Protein AF-A0AB73ADL4-F1 (afdb_monomer)

Organism: NCBI:txid1244154

Mean predicted aligned error: 12.84 Å

Nearest PDB structures (foldseek):
  2o5e-assembly1_A  TM=9.397E-01  e=2.339E-07  Escherichia coli
  2o59-assembly2_B  TM=9.270E-01  e=3.534E-07  Escherichia coli
  1i7d-assembly1_A  TM=9.399E-01  e=4.653E-07  Escherichia coli
  2o19-assembly2_B  TM=9.386E-01  e=9.918E-07  Escherichia coli
  2o59-assembly1_A  TM=9.463E-01  e=2.265E-06  Escherichia coli

Structure (mmCIF, N/CA/C/O backbone):
data_AF-A0AB73ADL4-F1
#
_entry.id   AF-A0AB73ADL4-F1
#
loop_
_atom_site.group_PDB
_atom_site.id
_atom_site.type_symbol
_atom_site.label_atom_id
_atom_site.label_alt_id
_atom_site.label_comp_id
_atom_site.label_asym_id
_atom_site.label_entity_id
_atom_site.label_seq_id
_atom_site.pdbx_PDB_ins_code
_atom_site.Cartn_x
_atom_site.Cartn_y
_atom_site.Cartn_z
_atom_site.occupancy
_atom_site.B_iso_or_equiv
_atom_site.auth_seq_id
_atom_site.auth_comp_id
_atom_site.auth_asym_id
_atom_site.auth_atom_id
_atom_site.pdbx_PDB_model_num
ATOM 1 N N . MET A 1 1 ? -12.206 -0.338 23.243 1.00 83.44 1 MET A N 1
ATOM 2 C CA . MET A 1 1 ? -12.521 0.827 22.390 1.00 83.44 1 MET A CA 1
ATOM 3 C C . MET A 1 1 ? -11.421 0.947 21.352 1.00 83.44 1 MET A C 1
ATOM 5 O O . MET A 1 1 ? -10.270 0.755 21.716 1.00 83.44 1 MET A O 1
ATOM 9 N N . ILE A 1 2 ? -11.767 1.205 20.094 1.00 89.31 2 ILE A N 1
ATOM 10 C CA . ILE A 1 2 ? -10.824 1.501 19.013 1.00 89.31 2 ILE A CA 1
ATOM 11 C C . ILE A 1 2 ? -10.849 3.015 18.785 1.00 89.31 2 ILE A C 1
ATOM 13 O O . ILE A 1 2 ? -11.924 3.586 18.592 1.00 89.31 2 ILE A O 1
ATOM 17 N N . ALA A 1 3 ? -9.676 3.642 18.829 1.00 90.44 3 ALA A N 1
ATOM 18 C CA . ALA A 1 3 ? -9.482 5.084 18.658 1.00 90.44 3 ALA A CA 1
ATOM 19 C C . ALA A 1 3 ? -8.333 5.404 17.683 1.00 90.44 3 ALA A C 1
ATOM 21 O O . ALA A 1 3 ? -7.721 6.459 17.773 1.00 90.44 3 ALA A O 1
ATOM 22 N N . THR A 1 4 ? -8.022 4.469 16.783 1.00 90.50 4 THR A N 1
ATOM 23 C CA . THR A 1 4 ? -7.095 4.680 15.662 1.00 90.50 4 THR A CA 1
ATOM 24 C C . THR A 1 4 ? -7.682 5.655 14.642 1.00 90.50 4 THR A C 1
ATOM 26 O O . THR A 1 4 ? -8.862 6.007 14.730 1.00 90.50 4 THR A O 1
ATOM 29 N N . ASP A 1 5 ? -6.892 6.063 13.653 1.00 89.69 5 ASP A N 1
ATOM 30 C CA . ASP A 1 5 ? -7.345 6.959 12.585 1.00 89.69 5 ASP A CA 1
ATOM 31 C C . ASP A 1 5 ? -8.625 6.459 11.908 1.00 89.69 5 ASP A C 1
ATOM 33 O O . ASP A 1 5 ? -8.888 5.257 11.838 1.00 89.69 5 ASP A O 1
ATOM 37 N N . SER A 1 6 ? -9.473 7.388 11.469 1.00 87.56 6 SER A N 1
ATOM 38 C CA . SER A 1 6 ? -10.802 7.145 10.894 1.00 87.56 6 SER A CA 1
ATOM 39 C C . SER A 1 6 ? -10.742 6.654 9.441 1.00 87.56 6 SER A C 1
ATOM 41 O O . SER A 1 6 ? -11.421 7.165 8.550 1.00 87.56 6 SER A O 1
ATOM 43 N N . ASP A 1 7 ? -9.931 5.634 9.189 1.00 89.56 7 ASP A N 1
ATOM 44 C CA . ASP A 1 7 ? -9.721 5.049 7.874 1.00 89.56 7 ASP A CA 1
ATOM 45 C C . ASP A 1 7 ? -9.747 3.509 7.913 1.00 89.56 7 ASP A C 1
ATOM 47 O O . ASP A 1 7 ? -10.017 2.865 8.936 1.00 89.56 7 ASP A O 1
ATOM 51 N N . ARG A 1 8 ? -9.540 2.893 6.743 1.00 87.62 8 ARG A N 1
ATOM 52 C CA . ARG A 1 8 ? -9.587 1.429 6.604 1.00 87.62 8 ARG A CA 1
ATOM 53 C C . ARG A 1 8 ? -8.383 0.758 7.263 1.00 87.62 8 ARG A C 1
ATOM 55 O O . ARG A 1 8 ? -8.531 -0.344 7.787 1.00 87.62 8 ARG A O 1
ATOM 62 N N . GLU A 1 9 ? -7.214 1.395 7.220 1.00 88.75 9 GLU A N 1
ATOM 63 C CA . GLU A 1 9 ? -5.975 0.847 7.779 1.00 88.75 9 GLU A CA 1
ATOM 64 C C . GLU A 1 9 ? -5.983 0.901 9.307 1.00 88.75 9 GLU A C 1
ATOM 66 O O . GLU A 1 9 ? -5.708 -0.108 9.956 1.00 88.75 9 GLU A O 1
ATOM 71 N N . GLY A 1 10 ? -6.415 2.017 9.891 1.00 90.69 10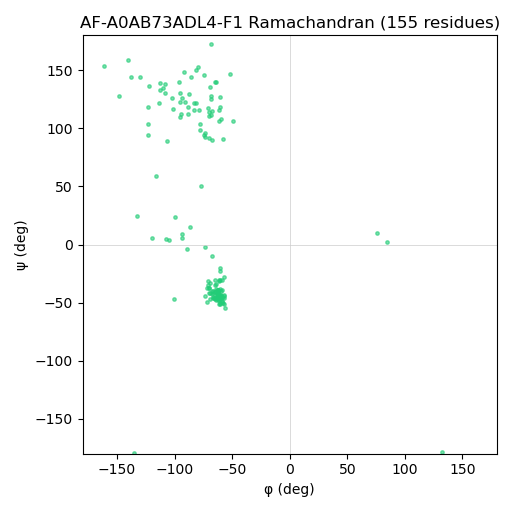 GLY A N 1
ATOM 72 C CA . GLY A 1 10 ? -6.593 2.187 11.327 1.00 90.69 10 GLY A CA 1
ATOM 73 C C . GLY A 1 10 ? -7.578 1.179 11.916 1.00 90.69 10 GLY A C 1
ATOM 74 O O . GLY A 1 10 ? -7.327 0.632 12.996 1.00 90.69 10 GLY A O 1
ATOM 75 N N . G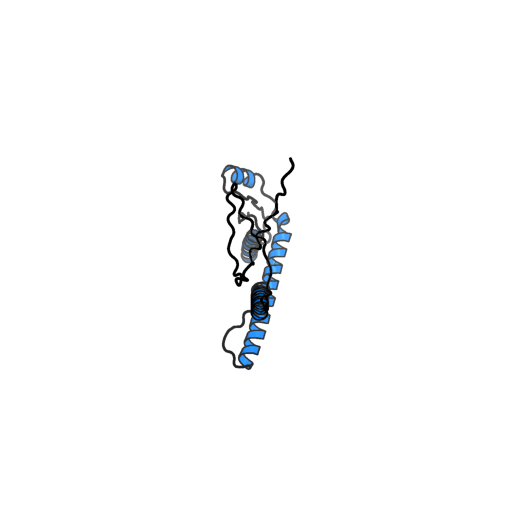LU A 1 11 ? -8.671 0.868 11.210 1.00 90.94 11 GLU A N 1
ATOM 76 C CA . GLU A 1 11 ? -9.594 -0.203 11.611 1.00 90.94 11 GLU A CA 1
ATOM 77 C C . GLU A 1 11 ? -8.944 -1.595 11.510 1.00 90.94 11 GLU A C 1
ATOM 79 O O . GLU A 1 11 ? -9.102 -2.422 12.415 1.00 90.94 11 GLU A O 1
ATOM 84 N N . ALA A 1 12 ? -8.190 -1.851 10.434 1.00 91.25 12 ALA A N 1
ATOM 85 C CA . ALA A 1 12 ? -7.483 -3.110 10.211 1.00 91.25 12 ALA A CA 1
ATOM 86 C C . ALA A 1 12 ? -6.457 -3.407 11.307 1.00 91.25 12 ALA A C 1
ATOM 88 O O . ALA A 1 12 ? -6.491 -4.484 11.904 1.00 91.25 12 ALA A O 1
ATOM 89 N N . ILE A 1 13 ? -5.600 -2.435 11.617 1.00 92.31 13 ILE A N 1
ATOM 90 C CA . ILE A 1 13 ? -4.545 -2.552 12.627 1.00 92.31 13 ILE A CA 1
ATOM 91 C C . ILE A 1 13 ? -5.154 -2.816 14.003 1.00 92.31 13 ILE A C 1
ATOM 93 O O . ILE A 1 13 ? -4.781 -3.777 14.679 1.00 92.31 13 ILE A O 1
ATOM 97 N N . ALA A 1 14 ? -6.126 -1.999 14.415 1.00 92.88 14 ALA A N 1
ATOM 98 C CA . ALA A 1 14 ? -6.721 -2.123 15.739 1.00 92.88 14 ALA A CA 1
ATOM 99 C C . ALA A 1 14 ? -7.392 -3.487 15.947 1.00 92.88 14 ALA A C 1
ATOM 101 O O . ALA A 1 1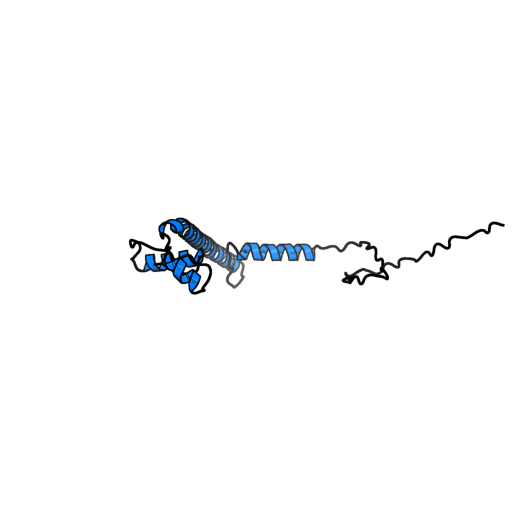4 ? -7.211 -4.125 16.986 1.00 92.88 14 ALA A O 1
ATOM 102 N N . ARG A 1 15 ? -8.143 -3.966 14.950 1.00 91.25 15 ARG A N 1
ATOM 103 C CA . ARG A 1 15 ? -8.786 -5.281 15.022 1.00 91.25 15 ARG A CA 1
ATOM 104 C C . ARG A 1 15 ? -7.800 -6.429 14.954 1.00 91.25 15 ARG A C 1
ATOM 106 O O . ARG A 1 15 ? -7.997 -7.400 15.679 1.00 91.25 15 ARG A O 1
ATOM 113 N N . LEU A 1 16 ? -6.748 -6.323 14.146 1.00 91.06 16 LEU A N 1
ATOM 114 C CA . LEU A 1 16 ? -5.692 -7.327 14.103 1.00 91.06 16 LEU A CA 1
ATOM 115 C C . LEU A 1 16 ? -5.050 -7.489 15.487 1.00 91.06 16 LEU A C 1
ATOM 117 O O . LEU A 1 16 ? -4.949 -8.609 15.977 1.00 91.06 16 LEU A O 1
ATOM 121 N N . ILE A 1 17 ? -4.719 -6.386 16.165 1.00 92.31 17 ILE A N 1
ATOM 122 C CA . ILE A 1 17 ? -4.171 -6.408 17.531 1.00 92.31 17 ILE A CA 1
ATOM 123 C C . ILE A 1 17 ? -5.162 -7.050 18.513 1.00 92.31 17 ILE A C 1
ATOM 125 O O . ILE A 1 17 ? -4.786 -7.925 19.294 1.00 92.31 17 ILE A O 1
ATOM 129 N N . ILE A 1 18 ? -6.442 -6.662 18.467 1.00 91.56 18 ILE A N 1
ATOM 130 C CA . ILE A 1 18 ? -7.479 -7.241 19.337 1.00 91.56 18 ILE A CA 1
ATOM 131 C C . ILE A 1 18 ? -7.608 -8.753 19.104 1.00 91.56 18 ILE A C 1
ATOM 133 O O . ILE A 1 18 ? -7.659 -9.516 20.072 1.00 91.56 18 ILE A O 1
ATOM 137 N N . ASN A 1 19 ? -7.612 -9.188 17.843 1.00 90.12 19 ASN A N 1
ATOM 138 C CA . ASN A 1 19 ? -7.704 -10.596 17.466 1.00 90.12 19 ASN A CA 1
ATOM 139 C C . ASN A 1 19 ? -6.476 -11.387 17.936 1.00 90.12 19 ASN A C 1
ATOM 141 O O . ASN A 1 19 ? -6.639 -12.426 18.574 1.00 90.12 19 ASN A O 1
ATOM 145 N N . LEU A 1 20 ? -5.266 -10.871 17.700 1.00 91.44 20 LEU A N 1
ATOM 146 C CA . LEU A 1 20 ? -4.008 -11.498 18.126 1.00 91.44 20 LEU A CA 1
ATOM 147 C C . LEU A 1 20 ? -3.864 -11.555 19.652 1.00 91.44 20 LEU A C 1
ATOM 149 O O . LEU A 1 20 ? -3.296 -12.503 20.180 1.00 91.44 20 LEU A O 1
ATOM 153 N N . SER A 1 21 ? -4.432 -10.587 20.375 1.00 91.94 21 SER A N 1
ATOM 154 C CA . SER A 1 21 ? -4.458 -10.593 21.844 1.00 91.94 21 SER A CA 1
ATOM 155 C C . SER A 1 21 ? -5.440 -11.609 22.455 1.00 91.94 21 SER A C 1
ATOM 157 O O . SER A 1 21 ? -5.564 -11.676 23.676 1.00 91.94 21 SER A O 1
ATOM 159 N N . GLY A 1 22 ? -6.194 -12.355 21.636 1.00 89.75 22 GLY A N 1
ATOM 160 C CA . GLY A 1 22 ? -7.201 -13.318 22.096 1.00 89.75 22 GLY A CA 1
ATOM 161 C C . GLY A 1 22 ? -8.508 -12.691 22.602 1.00 89.75 22 GLY A C 1
ATOM 162 O O . GLY A 1 22 ? -9.359 -13.387 23.153 1.00 89.75 22 GLY A O 1
ATOM 163 N N . ASN A 1 23 ? -8.709 -11.382 22.410 1.00 87.81 23 ASN A N 1
ATOM 164 C CA . ASN A 1 23 ? -9.856 -10.629 22.937 1.00 87.81 23 ASN A CA 1
ATOM 165 C C . ASN A 1 23 ? -10.969 -10.383 21.899 1.00 87.81 23 ASN A C 1
ATOM 167 O O . ASN A 1 23 ? -11.768 -9.456 22.049 1.00 87.81 23 ASN A O 1
ATOM 171 N N . SER A 1 24 ? -11.057 -11.216 20.862 1.00 79.50 24 SER A N 1
ATOM 172 C CA . SER A 1 24 ? -11.958 -11.040 19.710 1.00 79.50 24 SER A CA 1
ATOM 173 C C . SER A 1 24 ? -13.457 -11.019 20.045 1.00 79.50 24 SER A C 1
ATOM 175 O O . SER A 1 24 ? -14.248 -10.498 19.266 1.00 79.50 24 SER A O 1
ATOM 177 N N . ARG A 1 25 ? -13.862 -11.554 21.206 1.00 78.62 25 ARG A N 1
ATOM 178 C CA . ARG A 1 25 ? -15.269 -11.612 21.650 1.00 78.62 25 ARG A CA 1
ATOM 179 C C . ARG A 1 25 ? -15.740 -10.391 22.446 1.00 78.62 25 ARG A C 1
ATOM 181 O O . ARG A 1 25 ? -16.901 -10.344 22.841 1.00 78.62 25 ARG A O 1
ATOM 188 N N . LYS A 1 26 ? -14.863 -9.429 22.746 1.00 83.69 26 LYS A N 1
ATOM 189 C CA . LYS A 1 26 ? -15.247 -8.248 23.534 1.00 83.69 26 LYS A CA 1
ATOM 190 C C . LYS A 1 26 ? -16.086 -7.287 22.696 1.00 83.69 26 LYS A C 1
ATOM 192 O O . LYS A 1 26 ? -15.826 -7.106 21.512 1.00 83.69 26 LYS A O 1
ATOM 197 N N . THR A 1 27 ? -17.042 -6.611 23.329 1.00 85.88 27 THR A N 1
ATOM 198 C CA . THR A 1 27 ? -17.808 -5.536 22.689 1.00 85.88 27 THR A CA 1
ATOM 199 C C . THR A 1 27 ? -16.867 -4.405 22.279 1.00 85.88 27 THR A C 1
ATOM 201 O O . THR A 1 27 ? -16.235 -3.756 23.117 1.00 85.88 27 THR A O 1
ATOM 204 N N . ILE A 1 28 ? -16.760 -4.169 20.973 1.00 89.25 28 ILE A N 1
ATOM 205 C CA . ILE A 1 28 ? -15.904 -3.129 20.408 1.00 89.25 28 ILE A CA 1
ATOM 206 C C . ILE A 1 28 ? -16.741 -1.867 20.209 1.00 89.25 28 ILE A C 1
ATOM 208 O O . ILE A 1 28 ? -17.764 -1.888 19.538 1.00 89.25 28 ILE A O 1
ATOM 212 N N . LYS A 1 29 ? -16.272 -0.746 20.758 1.00 91.56 29 LYS A N 1
ATOM 213 C CA . LYS A 1 29 ? -16.770 0.601 20.443 1.00 91.56 29 LYS A CA 1
ATOM 214 C C . LYS A 1 29 ? -15.729 1.352 19.630 1.00 91.56 29 LYS A C 1
ATOM 216 O O . LYS A 1 29 ? -14.544 1.251 19.958 1.00 91.56 29 LYS A O 1
ATOM 221 N N . ARG A 1 30 ? -16.165 2.087 18.608 1.00 91.19 30 ARG A N 1
ATOM 222 C CA . ARG A 1 30 ? -15.309 2.819 17.673 1.00 91.19 30 ARG A CA 1
ATOM 223 C C . ARG A 1 30 ? -15.504 4.324 17.827 1.00 91.19 30 ARG A C 1
ATOM 225 O O . ARG A 1 30 ? -16.611 4.829 17.648 1.00 91.19 30 ARG A O 1
ATOM 232 N N . LEU A 1 31 ? -14.415 5.027 18.121 1.00 92.56 31 LEU A N 1
ATOM 233 C CA . LEU A 1 31 ? -14.340 6.480 18.012 1.00 92.56 31 LEU A CA 1
ATOM 234 C C . LEU A 1 31 ? -14.038 6.833 16.552 1.00 92.56 31 LEU A C 1
ATOM 236 O O . LEU A 1 31 ? -13.043 6.354 16.018 1.00 92.56 31 LEU A O 1
ATOM 240 N N . TRP A 1 32 ? -14.896 7.618 15.902 1.00 89.56 32 TRP A N 1
ATOM 241 C CA . TRP A 1 32 ? -14.730 8.020 14.500 1.00 89.56 32 TRP A CA 1
ATOM 242 C C . TRP A 1 32 ? -14.728 9.543 14.402 1.00 89.56 32 TRP A C 1
ATOM 244 O O . TRP A 1 32 ? -15.790 10.161 14.338 1.00 89.56 32 TRP A O 1
ATOM 254 N N . ILE A 1 33 ? -13.537 10.136 14.426 1.00 90.56 33 ILE A N 1
ATOM 255 C CA . ILE A 1 33 ? -13.318 11.584 14.358 1.00 90.56 33 ILE A CA 1
ATOM 256 C C . ILE A 1 33 ? -12.267 11.880 13.289 1.00 90.56 33 ILE A C 1
ATOM 258 O O . ILE A 1 33 ? -11.325 11.114 13.133 1.00 90.56 33 ILE A O 1
ATOM 262 N N . ASN A 1 34 ? -12.432 12.989 12.569 1.00 88.19 34 ASN A N 1
ATOM 263 C CA . ASN A 1 34 ? -11.487 13.441 11.537 1.00 88.19 34 ASN A CA 1
ATOM 264 C C . ASN A 1 34 ? -10.674 14.669 11.993 1.00 88.19 34 ASN A C 1
ATOM 266 O O . ASN A 1 34 ? -9.941 15.249 11.200 1.00 88.19 34 ASN A O 1
ATOM 270 N N . SER A 1 35 ? -10.849 15.099 13.246 1.00 88.25 35 SER A N 1
ATOM 271 C CA . SER A 1 35 ? -10.199 16.269 13.838 1.00 88.25 35 SER A CA 1
ATOM 272 C C . SER A 1 35 ? -9.749 15.955 15.261 1.00 88.25 35 SER A C 1
ATOM 274 O O . SER A 1 35 ? -10.439 15.245 15.993 1.00 88.25 35 SER A O 1
ATOM 276 N N . LEU A 1 36 ? -8.598 16.509 15.643 1.00 88.94 36 LEU A N 1
ATOM 277 C CA . LEU A 1 36 ? -8.023 16.409 16.987 1.00 88.94 36 LEU A CA 1
ATOM 278 C C . LEU A 1 36 ? -8.415 17.594 17.885 1.00 88.94 36 LEU A C 1
ATOM 280 O O . LEU A 1 36 ? -7.882 17.750 18.983 1.00 88.94 36 LEU A O 1
ATOM 284 N N . GLU A 1 37 ? -9.343 18.441 17.439 1.00 91.69 37 GLU A N 1
ATOM 285 C CA . GLU A 1 37 ? -9.882 19.510 18.272 1.00 91.69 37 GLU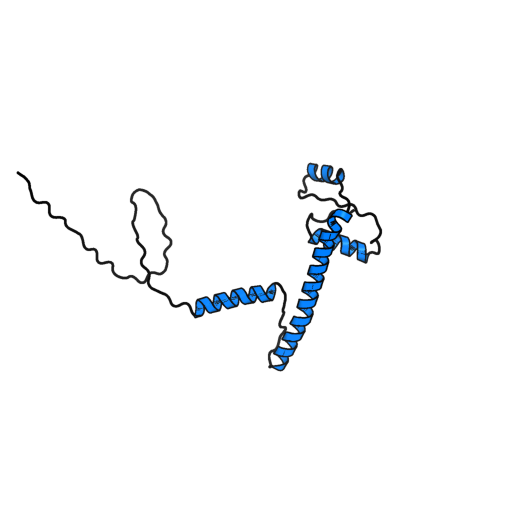 A CA 1
ATOM 286 C C . GLU A 1 37 ? -10.636 18.949 19.485 1.00 91.69 37 GLU A C 1
ATOM 288 O O . GLU A 1 37 ? -11.397 17.982 19.405 1.00 91.69 37 GLU A O 1
ATOM 293 N N . THR A 1 38 ? -10.461 19.592 20.640 1.00 90.62 38 THR A N 1
ATOM 294 C CA . THR A 1 38 ? -11.037 19.142 21.917 1.00 90.62 38 THR A CA 1
ATOM 295 C C . THR A 1 38 ? -12.564 19.096 21.913 1.00 90.62 38 THR A C 1
ATOM 297 O O . THR A 1 38 ? -13.151 18.260 22.603 1.00 90.62 38 THR A O 1
ATOM 300 N N . SER A 1 39 ? -13.221 19.969 21.149 1.00 90.75 39 SER A N 1
ATOM 301 C CA . SER A 1 39 ?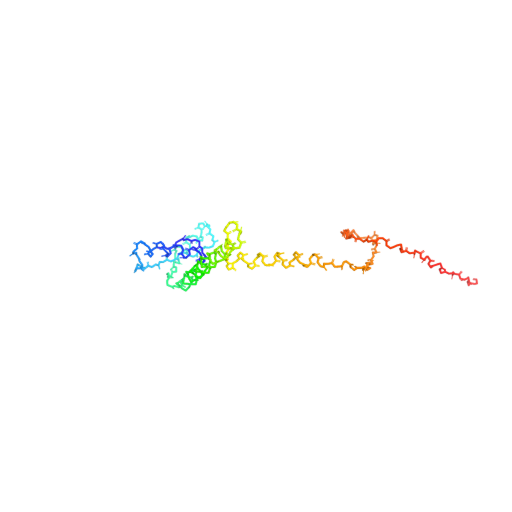 -14.674 19.974 20.945 1.00 90.75 39 SER A CA 1
ATOM 302 C C . SER A 1 39 ? -15.149 18.704 20.227 1.00 90.75 39 SER A C 1
ATOM 304 O O . SER A 1 39 ? -16.076 18.042 20.697 1.00 90.75 39 SER A O 1
ATOM 306 N N . GLU A 1 40 ? -14.485 18.331 19.135 1.00 88.88 40 GLU A N 1
ATOM 307 C CA . GLU A 1 40 ? -14.817 17.167 18.309 1.00 88.88 40 GLU A CA 1
ATOM 308 C C . GLU A 1 40 ? -14.473 15.851 19.005 1.00 88.88 40 GLU A C 1
ATOM 310 O O . GLU A 1 40 ? -15.269 14.914 18.969 1.00 88.88 40 GLU A O 1
ATOM 315 N N . ILE A 1 41 ? -13.359 15.799 19.743 1.00 89.19 41 ILE A N 1
ATOM 316 C CA . ILE A 1 41 ? -13.027 14.653 20.596 1.00 89.19 41 ILE A CA 1
ATOM 317 C C . ILE A 1 41 ? -14.145 14.423 21.622 1.00 89.19 41 ILE A C 1
ATOM 319 O O . ILE A 1 41 ? -14.670 13.314 21.719 1.00 89.19 41 ILE A O 1
ATOM 323 N N . LYS A 1 42 ? -14.570 15.465 22.355 1.00 90.88 42 LYS A N 1
ATOM 324 C CA . LYS A 1 42 ? -15.646 15.346 23.358 1.00 90.88 42 LYS A CA 1
ATOM 325 C C . LYS A 1 42 ? -16.956 14.853 22.741 1.00 90.88 42 LYS A C 1
ATOM 327 O O . LYS A 1 42 ? -17.568 13.938 23.290 1.00 90.88 42 LYS A O 1
ATOM 332 N N . LYS A 1 43 ? -17.360 15.400 21.590 1.00 90.19 43 LYS A N 1
ATOM 333 C CA . LYS A 1 43 ? -18.546 14.929 20.851 1.00 90.19 43 LYS A CA 1
ATOM 334 C C . LYS A 1 43 ? -18.394 13.477 20.390 1.00 90.19 43 LYS A C 1
ATOM 336 O O . LYS A 1 43 ? -19.327 12.690 20.525 1.00 90.19 43 LYS A O 1
ATOM 341 N N . GLY A 1 44 ? -17.218 13.098 19.893 1.00 88.44 44 GLY A N 1
ATOM 342 C CA . GLY A 1 44 ? -16.920 11.737 19.450 1.00 88.44 44 GLY A CA 1
ATOM 343 C C . GLY A 1 44 ? -16.978 10.710 20.584 1.00 88.44 44 GLY A C 1
ATOM 344 O O . GLY A 1 44 ? -17.496 9.613 20.391 1.00 88.44 44 GLY A O 1
ATOM 345 N N . PHE A 1 45 ? -16.515 11.073 21.783 1.00 89.81 45 PHE A N 1
ATOM 346 C CA . PHE A 1 45 ? -16.631 10.227 22.976 1.00 89.81 45 PHE A CA 1
ATOM 347 C C . PHE A 1 45 ? -18.075 10.083 23.468 1.00 89.81 45 PHE A C 1
ATOM 349 O O . PHE A 1 45 ? -18.441 9.022 23.970 1.00 89.81 45 PHE A O 1
ATOM 356 N N . GLN A 1 46 ? -18.901 11.119 23.311 1.00 90.69 46 GLN A N 1
ATOM 357 C CA . GLN A 1 46 ? -20.331 11.045 23.626 1.00 90.69 46 GLN A CA 1
ATOM 358 C C . GLN A 1 46 ? -21.101 10.178 22.620 1.00 90.69 46 GLN A C 1
ATOM 360 O O . GLN A 1 46 ? -22.067 9.520 22.997 1.00 90.69 46 GLN A O 1
ATOM 365 N N . ASN A 1 47 ? -20.661 10.138 21.360 1.00 89.00 47 ASN A N 1
ATOM 366 C CA . ASN A 1 47 ? -21.316 9.403 20.279 1.00 89.00 47 ASN A CA 1
ATOM 367 C C . ASN A 1 47 ? -20.435 8.269 19.724 1.00 89.00 47 ASN A C 1
ATOM 369 O O . ASN A 1 47 ? -20.091 8.230 18.539 1.00 89.00 47 ASN A O 1
ATOM 373 N N . LEU A 1 48 ? -20.051 7.334 20.598 1.00 90.19 48 LEU A N 1
ATOM 374 C CA . LEU A 1 48 ? -19.282 6.159 20.196 1.00 90.19 48 LEU A CA 1
ATOM 375 C C . LEU A 1 48 ? -20.123 5.222 19.331 1.00 90.19 48 LEU A C 1
ATOM 377 O O . LEU A 1 48 ? -21.168 4.716 19.747 1.00 90.19 48 LEU A O 1
ATOM 381 N N . LYS A 1 49 ? -19.604 4.910 18.147 1.00 90.44 49 LYS A N 1
ATOM 382 C CA . LYS A 1 49 ? -20.254 3.983 17.227 1.00 90.44 49 LYS A CA 1
ATOM 383 C C . LYS A 1 49 ? -19.998 2.543 17.645 1.00 90.44 49 LYS A C 1
ATOM 385 O O . LYS A 1 49 ? -18.981 2.217 18.269 1.00 90.44 49 LYS A O 1
ATOM 390 N N . ASP A 1 50 ? -20.927 1.666 17.291 1.00 91.06 50 ASP A N 1
ATOM 391 C CA . ASP A 1 50 ? -20.712 0.241 17.473 1.00 91.06 50 ASP A CA 1
ATOM 392 C C . ASP A 1 50 ? -19.641 -0.267 16.504 1.00 91.06 50 ASP A C 1
ATOM 394 O O . ASP A 1 50 ? -19.635 0.082 15.322 1.00 91.06 50 ASP A O 1
ATOM 398 N N . GLY A 1 51 ? -18.721 -1.091 17.002 1.00 86.81 51 GLY A N 1
ATOM 399 C CA . GLY A 1 51 ? -17.630 -1.625 16.196 1.00 86.81 51 GLY A CA 1
ATOM 400 C C . GLY A 1 51 ? -18.148 -2.467 15.035 1.00 86.81 51 GLY A C 1
ATOM 401 O O . GLY A 1 51 ? -17.543 -2.467 13.967 1.00 86.81 51 GLY A O 1
ATOM 402 N N . GLN A 1 52 ? -19.288 -3.146 15.196 1.00 89.06 52 GLN A N 1
ATOM 403 C CA . GLN A 1 52 ? -19.846 -4.015 14.161 1.00 89.06 52 GLN A CA 1
ATOM 404 C C . GLN A 1 52 ? -20.141 -3.278 12.845 1.00 89.06 52 GLN A C 1
ATOM 406 O O . GLN A 1 52 ? -19.964 -3.862 11.776 1.00 89.06 52 GLN A O 1
ATOM 411 N N . ALA A 1 53 ? -20.476 -1.985 12.903 1.00 89.06 53 ALA A N 1
ATOM 412 C CA . ALA A 1 53 ? -20.702 -1.154 11.719 1.00 89.06 53 ALA A CA 1
ATOM 413 C C . ALA A 1 53 ? -19.464 -1.036 10.805 1.00 89.06 53 ALA A C 1
ATOM 415 O O . ALA A 1 53 ? -19.603 -0.780 9.614 1.00 89.06 53 ALA A O 1
ATOM 416 N N . PHE A 1 54 ? -18.261 -1.253 11.346 1.00 89.75 54 PHE A N 1
ATOM 417 C CA . PHE A 1 54 ? -16.983 -1.148 10.630 1.00 89.75 54 PHE A CA 1
ATOM 418 C C . PHE A 1 54 ? -16.359 -2.512 10.302 1.00 89.75 54 PHE A C 1
ATOM 420 O O . PHE A 1 54 ? -15.253 -2.589 9.765 1.00 89.75 54 PHE A O 1
ATOM 427 N N . TYR A 1 55 ? -17.054 -3.612 10.607 1.00 89.19 55 TYR A N 1
ATOM 428 C CA . TYR A 1 55 ? -16.539 -4.959 10.363 1.00 89.19 55 TYR A CA 1
ATOM 429 C C . TYR A 1 55 ? -16.351 -5.268 8.869 1.00 89.19 55 TYR A C 1
ATOM 431 O O . TYR A 1 55 ? -15.394 -5.942 8.493 1.00 89.19 55 TYR A O 1
ATOM 439 N N . SER A 1 56 ? -17.227 -4.750 8.004 1.00 91.38 56 SER A N 1
ATOM 440 C CA . SER A 1 56 ? -17.088 -4.879 6.548 1.00 91.38 56 SER A CA 1
ATOM 441 C C . SER A 1 56 ? -15.808 -4.207 6.046 1.00 91.38 56 SER A C 1
ATOM 443 O O . SER A 1 56 ? -15.052 -4.815 5.292 1.00 91.38 56 SER A O 1
ATOM 445 N N . THR A 1 57 ? -15.514 -3.002 6.534 1.00 89.69 57 THR A N 1
ATOM 446 C CA . THR A 1 57 ? -14.293 -2.248 6.221 1.00 89.69 57 THR A CA 1
ATOM 447 C C . THR A 1 57 ? -13.033 -3.003 6.635 1.00 89.69 57 THR A C 1
ATOM 449 O O . THR A 1 57 ? -12.077 -3.099 5.864 1.00 89.69 57 THR A O 1
ATOM 452 N N . TYR A 1 58 ? -13.051 -3.587 7.836 1.00 90.56 58 TYR A N 1
ATOM 453 C CA . TYR A 1 58 ? -11.994 -4.480 8.304 1.00 90.56 58 TYR A CA 1
ATOM 454 C C . TYR A 1 58 ? -11.784 -5.657 7.353 1.00 90.56 58 TYR A C 1
ATOM 456 O O . TYR A 1 58 ? -10.661 -5.912 6.924 1.00 90.56 58 TYR A O 1
ATOM 464 N N . LYS A 1 59 ? -12.868 -6.356 6.999 1.00 92.00 59 LYS A N 1
ATOM 465 C CA . LYS A 1 59 ? -12.812 -7.525 6.118 1.00 92.00 59 LYS A CA 1
ATOM 466 C C . LYS A 1 59 ? -12.291 -7.184 4.732 1.00 92.00 59 LYS A C 1
ATOM 468 O O . LYS A 1 59 ? -11.497 -7.941 4.178 1.00 92.00 59 LYS A O 1
ATOM 473 N N . GLU A 1 60 ? -12.686 -6.041 4.190 1.00 93.31 60 GLU A N 1
ATOM 474 C CA . GLU A 1 60 ? -12.174 -5.541 2.918 1.00 93.31 60 GLU A CA 1
ATOM 475 C C . GLU A 1 60 ? -10.655 -5.299 2.985 1.00 93.31 60 GLU A C 1
ATOM 477 O O . GLU A 1 60 ? -9.908 -5.733 2.106 1.00 93.31 60 GLU A O 1
ATOM 482 N N . ALA A 1 61 ? -10.179 -4.651 4.054 1.00 92.06 61 ALA A N 1
ATOM 483 C CA . ALA A 1 61 ? -8.759 -4.387 4.259 1.00 92.06 61 ALA A CA 1
ATOM 484 C C . ALA A 1 61 ? -7.937 -5.661 4.507 1.00 92.06 61 ALA A C 1
ATOM 486 O O . ALA A 1 61 ? -6.836 -5.788 3.975 1.00 92.06 61 ALA A O 1
ATOM 487 N N . GLU A 1 62 ? -8.461 -6.611 5.278 1.00 93.00 62 GLU A N 1
ATOM 488 C CA . GLU A 1 62 ? -7.850 -7.924 5.514 1.00 93.00 62 GLU A CA 1
ATOM 489 C C . GLU A 1 62 ? -7.735 -8.717 4.204 1.00 93.00 62 GLU A C 1
ATOM 491 O O . GLU A 1 62 ? -6.658 -9.198 3.859 1.00 93.00 62 GLU A O 1
ATOM 496 N N . THR A 1 63 ? -8.817 -8.776 3.422 1.00 93.38 63 THR A N 1
ATOM 497 C CA . THR A 1 63 ? -8.838 -9.484 2.132 1.00 93.38 63 THR A CA 1
ATOM 498 C C . THR A 1 63 ? -7.805 -8.909 1.170 1.00 93.38 63 THR A C 1
ATOM 500 O O . THR A 1 63 ? -7.075 -9.658 0.523 1.00 93.38 63 THR A O 1
ATOM 503 N N . ARG A 1 64 ? -7.697 -7.577 1.105 1.00 93.06 64 ARG A N 1
ATOM 504 C CA . ARG A 1 64 ? -6.705 -6.895 0.267 1.00 93.06 64 ARG A CA 1
ATOM 505 C C . ARG A 1 64 ? -5.275 -7.230 0.683 1.00 93.06 64 ARG A C 1
ATOM 507 O O . ARG A 1 64 ? -4.472 -7.560 -0.180 1.00 93.06 64 ARG A O 1
ATOM 514 N N . GLN A 1 65 ? -4.977 -7.197 1.983 1.00 92.25 65 GLN A N 1
ATOM 515 C CA . GLN A 1 65 ? -3.656 -7.555 2.511 1.00 92.25 65 GLN A CA 1
ATOM 516 C C . GLN A 1 65 ? -3.285 -9.001 2.171 1.00 92.25 65 GLN A C 1
ATOM 518 O O . GLN A 1 65 ? -2.180 -9.256 1.696 1.00 92.25 65 GLN A O 1
ATOM 523 N N . ILE A 1 66 ? -4.219 -9.940 2.355 1.00 93.50 66 ILE A N 1
ATOM 524 C CA . ILE A 1 66 ? -4.010 -11.355 2.024 1.00 93.50 66 ILE A CA 1
ATOM 525 C C . ILE A 1 66 ? -3.785 -11.529 0.519 1.00 93.50 66 ILE A C 1
ATOM 527 O O . ILE A 1 66 ? -2.857 -12.229 0.121 1.00 93.50 66 ILE A O 1
ATOM 531 N N . ALA A 1 67 ? -4.598 -10.885 -0.321 1.00 94.12 67 ALA A N 1
ATOM 532 C CA . ALA A 1 67 ? -4.470 -10.972 -1.772 1.00 94.12 67 ALA A CA 1
ATOM 533 C C . ALA A 1 67 ? -3.136 -10.391 -2.267 1.00 94.12 67 ALA A C 1
ATOM 535 O O . ALA A 1 67 ? -2.441 -11.032 -3.056 1.00 94.12 67 ALA A O 1
ATOM 536 N N . ASP A 1 68 ? -2.750 -9.213 -1.774 1.00 93.75 68 ASP A N 1
ATOM 537 C CA . ASP A 1 68 ? -1.486 -8.566 -2.132 1.00 93.75 68 ASP A CA 1
ATOM 538 C C . ASP A 1 68 ? -0.284 -9.403 -1.688 1.00 93.75 68 ASP A C 1
ATOM 540 O O . ASP A 1 68 ? 0.659 -9.584 -2.461 1.00 93.75 68 ASP A O 1
ATOM 544 N N . TRP A 1 69 ? -0.343 -9.982 -0.486 1.00 94.06 69 TRP A N 1
ATOM 545 C CA . TRP A 1 69 ? 0.694 -10.881 0.009 1.00 94.06 69 TRP A CA 1
ATOM 546 C C . TRP A 1 69 ? 0.784 -12.163 -0.822 1.00 94.06 69 TRP A C 1
ATOM 548 O O . TRP A 1 69 ? 1.879 -12.548 -1.230 1.00 94.06 69 TRP A O 1
ATOM 558 N N . LEU A 1 70 ? -0.355 -12.792 -1.129 1.00 95.12 70 LEU A N 1
ATOM 559 C CA . LEU A 1 70 ? -0.418 -14.031 -1.900 1.00 95.12 70 LEU A CA 1
ATOM 560 C C . LEU A 1 70 ? 0.154 -13.842 -3.307 1.00 95.12 70 LEU A C 1
ATOM 562 O O . LEU A 1 70 ? 0.979 -14.639 -3.754 1.00 95.12 70 LEU A O 1
ATOM 566 N N . VAL A 1 71 ? -0.256 -12.784 -4.006 1.00 93.50 71 VAL A N 1
ATOM 567 C CA . VAL A 1 71 ? 0.262 -12.466 -5.342 1.00 93.50 71 VAL A CA 1
ATOM 568 C C . VAL A 1 71 ? 1.746 -12.111 -5.259 1.00 93.50 71 VAL A C 1
ATOM 570 O O . VAL A 1 71 ? 2.548 -12.633 -6.035 1.00 93.50 71 VAL A O 1
ATOM 573 N N . GLY A 1 72 ? 2.121 -11.274 -4.290 1.00 94.25 72 GLY A N 1
ATOM 574 C CA . GLY A 1 72 ? 3.484 -10.791 -4.125 1.00 94.25 72 GLY A CA 1
ATOM 575 C C . GLY A 1 72 ? 4.487 -11.909 -3.871 1.00 94.25 72 GLY A C 1
ATOM 576 O O . GLY A 1 72 ? 5.482 -12.019 -4.587 1.00 94.25 72 GLY A O 1
ATOM 577 N N . ILE A 1 73 ? 4.216 -12.780 -2.894 1.00 94.88 73 ILE A N 1
ATOM 578 C CA . ILE A 1 73 ? 5.154 -13.837 -2.500 1.00 94.88 73 ILE A CA 1
ATOM 579 C C . ILE A 1 73 ? 5.297 -14.909 -3.582 1.00 94.88 73 ILE A C 1
ATOM 581 O O . ILE A 1 73 ? 6.414 -15.338 -3.875 1.00 94.88 73 ILE A O 1
ATOM 585 N N . ASN A 1 74 ? 4.190 -15.319 -4.207 1.00 95.56 74 ASN A N 1
ATOM 586 C CA . ASN A 1 74 ? 4.212 -16.387 -5.202 1.00 95.56 74 ASN A CA 1
ATOM 587 C C . ASN A 1 74 ? 4.879 -15.922 -6.496 1.00 95.56 74 ASN A C 1
ATOM 589 O O . ASN A 1 74 ? 5.797 -16.583 -6.985 1.00 95.56 74 ASN A O 1
ATOM 593 N N . LEU A 1 75 ? 4.471 -14.767 -7.029 1.00 95.00 75 LEU A N 1
ATOM 594 C CA . LEU A 1 75 ? 5.021 -14.276 -8.289 1.00 95.00 75 LEU A CA 1
ATOM 595 C C . LEU A 1 75 ? 6.471 -13.824 -8.136 1.00 95.00 75 LEU A C 1
ATOM 597 O O . LEU A 1 75 ? 7.291 -14.176 -8.978 1.00 95.00 75 LEU A O 1
ATOM 601 N N . THR A 1 76 ? 6.823 -13.133 -7.048 1.00 95.69 76 THR A N 1
ATOM 602 C CA . THR A 1 76 ? 8.221 -12.735 -6.811 1.00 95.69 76 THR A CA 1
ATOM 603 C C . THR A 1 76 ? 9.143 -13.950 -6.797 1.00 95.69 76 THR A C 1
ATOM 605 O O . THR A 1 76 ? 10.195 -13.933 -7.435 1.00 95.69 76 THR A O 1
ATOM 608 N N . ARG A 1 77 ? 8.750 -15.043 -6.125 1.00 95.25 77 ARG A N 1
ATOM 609 C CA . ARG A 1 77 ? 9.548 -16.280 -6.093 1.00 95.25 77 ARG A CA 1
ATOM 610 C C . ARG A 1 77 ? 9.616 -16.948 -7.462 1.00 95.25 77 ARG A C 1
ATOM 612 O O . ARG A 1 77 ? 10.709 -17.315 -7.886 1.00 95.25 77 ARG A O 1
ATOM 619 N N . LEU A 1 78 ? 8.483 -17.070 -8.157 1.00 95.19 78 LEU A N 1
ATOM 620 C CA . LEU A 1 78 ? 8.414 -17.658 -9.496 1.00 95.19 78 LEU A CA 1
ATOM 621 C C . LEU A 1 78 ? 9.343 -16.931 -10.476 1.00 95.19 78 LEU A C 1
ATOM 623 O O . LEU A 1 78 ? 10.204 -17.561 -11.089 1.00 95.19 78 LEU A O 1
ATOM 627 N N . TYR A 1 79 ? 9.200 -15.608 -10.588 1.00 94.38 79 TYR A N 1
ATOM 628 C CA . TYR A 1 79 ? 10.004 -14.803 -11.503 1.00 94.38 79 TYR A CA 1
ATOM 629 C C . TYR A 1 79 ? 11.471 -14.788 -11.096 1.00 94.38 79 TYR A C 1
ATOM 631 O O . TYR A 1 79 ? 12.331 -14.965 -11.949 1.00 94.38 79 TYR A O 1
ATOM 639 N N . THR A 1 80 ? 11.777 -14.669 -9.804 1.00 95.00 80 THR A N 1
ATOM 640 C CA . THR A 1 80 ? 13.168 -14.707 -9.337 1.00 95.00 80 THR A CA 1
ATOM 641 C C . THR A 1 80 ? 13.859 -16.013 -9.728 1.00 95.00 80 THR A C 1
ATOM 643 O O . THR A 1 80 ? 14.930 -15.976 -10.328 1.00 95.00 80 THR A O 1
ATOM 646 N N . LEU A 1 81 ? 13.233 -17.166 -9.473 1.00 95.12 81 LEU A N 1
ATOM 647 C CA . LEU A 1 81 ? 13.802 -18.467 -9.839 1.00 95.12 81 LEU A CA 1
ATOM 648 C C . LEU A 1 81 ? 13.923 -18.640 -11.355 1.00 95.12 81 LEU A C 1
ATOM 650 O O . LEU A 1 81 ? 14.922 -19.166 -11.842 1.00 95.12 81 LEU A O 1
ATOM 654 N N . TYR A 1 82 ? 12.920 -18.195 -12.111 1.00 95.12 82 TYR A N 1
ATOM 655 C CA . TYR A 1 82 ? 12.946 -18.264 -13.568 1.00 95.12 82 TYR A CA 1
ATOM 656 C C . TYR A 1 82 ? 14.078 -17.410 -14.164 1.00 95.12 82 TYR A C 1
ATOM 658 O O . TYR A 1 82 ? 14.808 -17.862 -15.042 1.00 95.12 82 TYR A O 1
ATOM 666 N N . MET A 1 83 ? 14.288 -16.200 -13.653 1.00 94.31 83 MET A N 1
ATOM 667 C CA . MET A 1 83 ? 15.352 -15.299 -14.105 1.00 94.31 83 MET A CA 1
ATOM 668 C C . MET A 1 83 ? 16.745 -15.799 -13.692 1.00 94.31 83 MET A C 1
ATOM 670 O O . MET A 1 83 ? 17.678 -15.740 -14.491 1.00 94.31 83 MET A O 1
ATOM 674 N N . GLN A 1 84 ? 16.873 -16.385 -12.497 1.00 94.06 84 GLN A N 1
ATOM 675 C CA . GLN A 1 84 ? 18.113 -17.021 -12.036 1.00 94.06 84 GLN A CA 1
ATOM 676 C C . GLN A 1 84 ? 18.527 -18.208 -12.903 1.00 94.06 84 GLN A C 1
ATOM 678 O O . GLN A 1 84 ? 19.707 -18.344 -13.224 1.00 94.06 84 GLN A O 1
ATOM 683 N N . LYS A 1 85 ? 17.568 -19.026 -13.356 1.00 93.62 85 LYS A N 1
ATOM 684 C CA . LYS A 1 85 ? 17.837 -20.099 -14.330 1.00 93.62 85 LYS A CA 1
ATOM 685 C C . LYS A 1 85 ? 18.375 -19.571 -15.661 1.00 93.62 85 LYS A C 1
ATOM 687 O O . LYS A 1 85 ? 19.178 -20.245 -16.292 1.00 93.62 85 LYS A O 1
ATOM 692 N N . ASN A 1 86 ? 17.983 -18.361 -16.053 1.00 93.19 86 ASN A N 1
ATOM 693 C CA . ASN A 1 86 ? 18.467 -17.681 -17.257 1.00 93.19 86 ASN A CA 1
ATOM 694 C C . ASN A 1 86 ? 19.761 -16.872 -17.019 1.00 93.19 86 ASN A C 1
ATOM 696 O O . ASN A 1 86 ? 20.117 -16.020 -17.827 1.00 93.19 86 ASN A O 1
ATOM 700 N N . GLY A 1 87 ? 20.465 -17.108 -15.904 1.00 93.25 87 GLY A N 1
ATOM 701 C CA . GLY A 1 87 ? 21.758 -16.487 -15.602 1.00 93.25 87 GLY A CA 1
ATOM 702 C C . GLY A 1 87 ? 21.683 -15.099 -14.963 1.00 93.25 87 GLY A C 1
ATOM 703 O O . GLY A 1 87 ? 22.724 -14.505 -14.680 1.00 93.25 87 GLY A O 1
ATOM 704 N N . MET A 1 88 ? 20.485 -14.575 -14.688 1.00 90.88 88 MET A N 1
ATOM 705 C CA . MET A 1 88 ? 20.329 -13.263 -14.057 1.00 90.88 88 MET A CA 1
ATOM 706 C C . MET A 1 88 ? 20.360 -13.359 -12.533 1.00 90.88 88 MET A C 1
ATOM 708 O O . MET A 1 88 ? 19.641 -14.143 -11.920 1.00 90.88 88 MET A O 1
ATOM 712 N N . ARG A 1 89 ? 21.185 -12.526 -11.896 1.00 90.50 89 ARG A N 1
ATOM 713 C CA . ARG A 1 89 ? 21.292 -12.457 -10.433 1.00 90.50 89 ARG A CA 1
ATOM 714 C C . ARG A 1 89 ? 20.416 -11.334 -9.891 1.00 90.50 89 ARG A C 1
ATOM 716 O O . ARG A 1 89 ? 20.377 -10.252 -10.465 1.00 90.50 89 ARG A O 1
ATOM 723 N N . GLY A 1 90 ? 19.754 -11.586 -8.766 1.00 90.75 90 GLY A N 1
ATOM 724 C CA . GLY A 1 90 ? 18.906 -10.608 -8.083 1.00 90.75 90 GLY A CA 1
ATOM 725 C C . GLY A 1 90 ? 17.544 -11.173 -7.693 1.00 90.75 90 GLY A C 1
ATOM 726 O O . GLY A 1 90 ? 17.260 -12.352 -7.917 1.00 90.75 90 GLY A O 1
ATOM 727 N N . VAL A 1 91 ? 16.723 -10.312 -7.089 1.00 91.56 91 VAL A N 1
ATOM 728 C CA . VAL A 1 91 ? 15.324 -10.583 -6.742 1.00 91.56 91 VAL A CA 1
ATOM 729 C C . VAL A 1 91 ? 14.437 -9.775 -7.676 1.00 91.56 91 VAL A C 1
ATOM 731 O O . VAL A 1 91 ? 14.623 -8.570 -7.829 1.00 91.56 91 VAL A O 1
ATOM 734 N N . PHE A 1 92 ? 13.458 -10.440 -8.275 1.00 91.94 92 PHE A N 1
ATOM 735 C CA . PHE A 1 92 ? 12.507 -9.834 -9.196 1.00 91.94 92 PHE A CA 1
ATOM 736 C C . PHE A 1 92 ? 11.162 -9.718 -8.491 1.00 91.94 92 PHE A C 1
ATOM 738 O O . PHE A 1 92 ? 10.348 -10.641 -8.521 1.00 91.94 92 PHE A O 1
ATOM 745 N N . SER A 1 93 ? 10.967 -8.594 -7.800 1.00 92.31 93 SER A N 1
ATOM 746 C CA . SER A 1 93 ? 9.736 -8.313 -7.064 1.00 92.31 93 SER A CA 1
ATOM 747 C C . SER A 1 93 ? 8.570 -8.091 -8.022 1.00 92.31 93 SER A C 1
ATOM 749 O O . SER A 1 93 ? 8.641 -7.254 -8.923 1.00 92.31 93 SER A O 1
ATOM 751 N N . VAL A 1 94 ? 7.480 -8.814 -7.789 1.00 93.31 94 VAL A N 1
ATOM 752 C CA . VAL A 1 94 ? 6.219 -8.673 -8.515 1.00 93.31 94 VAL A CA 1
ATOM 753 C C . VAL A 1 94 ? 5.129 -8.358 -7.508 1.00 93.31 94 VAL A C 1
ATOM 755 O O . VAL A 1 94 ? 5.062 -8.979 -6.451 1.00 93.31 94 VAL A O 1
ATOM 758 N N . GLY A 1 95 ? 4.265 -7.402 -7.830 1.00 92.69 95 GLY A N 1
ATOM 759 C CA . GLY A 1 95 ? 3.186 -6.995 -6.939 1.00 92.69 95 GLY A CA 1
ATOM 760 C C . GLY A 1 95 ? 2.090 -6.249 -7.681 1.00 92.69 95 GLY A C 1
ATOM 761 O O . GLY A 1 95 ? 2.344 -5.604 -8.700 1.00 92.69 95 GLY A O 1
ATOM 762 N N . ARG A 1 96 ? 0.864 -6.306 -7.145 1.00 92.75 96 ARG A N 1
ATOM 763 C CA . ARG A 1 96 ? -0.332 -5.732 -7.784 1.00 92.75 96 ARG A CA 1
ATOM 764 C C . ARG A 1 96 ? -0.206 -4.233 -8.085 1.00 92.75 96 ARG A C 1
ATOM 766 O O . ARG A 1 96 ? -0.831 -3.767 -9.024 1.00 92.75 96 ARG A O 1
ATOM 773 N N . VAL A 1 97 ? 0.595 -3.483 -7.323 1.00 92.69 97 VAL A N 1
ATOM 774 C CA . VAL A 1 97 ? 0.814 -2.037 -7.533 1.00 92.69 97 VAL A CA 1
ATOM 775 C C . VAL A 1 97 ? 2.133 -1.753 -8.253 1.00 92.69 97 VAL A C 1
ATOM 777 O O . VAL A 1 97 ? 2.164 -0.996 -9.222 1.00 92.69 97 VAL A O 1
ATOM 780 N N . GLN A 1 98 ? 3.227 -2.378 -7.812 1.00 91.94 98 GLN A N 1
ATOM 781 C CA . GLN A 1 98 ? 4.560 -2.146 -8.375 1.00 91.94 98 GLN A CA 1
ATOM 782 C C . GLN A 1 98 ? 4.638 -2.532 -9.859 1.00 91.94 98 GLN A C 1
ATOM 784 O O . GLN A 1 98 ? 5.158 -1.762 -10.665 1.00 91.94 98 GLN A O 1
ATOM 789 N N . THR A 1 99 ? 4.086 -3.689 -10.241 1.00 93.06 99 THR A N 1
ATOM 790 C CA . THR A 1 99 ? 4.212 -4.217 -11.607 1.00 93.06 99 THR A CA 1
ATOM 791 C C . THR A 1 99 ? 3.434 -3.391 -12.639 1.00 93.06 99 THR A C 1
ATOM 793 O O . THR A 1 99 ? 4.038 -3.021 -13.646 1.00 93.06 99 THR A O 1
ATOM 796 N N . PRO A 1 100 ? 2.158 -3.005 -12.416 1.00 94.44 100 PRO A N 1
ATOM 797 C CA . PRO A 1 100 ? 1.467 -2.102 -13.340 1.00 94.44 100 PRO A CA 1
ATOM 798 C C . PRO A 1 100 ? 2.107 -0.716 -13.417 1.00 94.44 100 PRO A C 1
ATOM 800 O O . PRO A 1 100 ? 2.153 -0.123 -14.489 1.00 94.44 100 PRO A O 1
ATOM 803 N N . THR A 1 101 ? 2.653 -0.210 -12.308 1.00 96.00 101 THR A N 1
ATOM 804 C CA . THR A 1 101 ? 3.342 1.091 -12.301 1.00 96.00 101 THR A CA 1
ATOM 805 C C . THR A 1 101 ? 4.590 1.053 -13.182 1.00 96.00 101 THR A C 1
ATOM 807 O O . THR A 1 101 ? 4.790 1.935 -14.016 1.00 96.00 101 THR A O 1
ATOM 810 N N . LEU A 1 102 ? 5.398 -0.005 -13.058 1.00 94.94 102 LEU A N 1
ATOM 811 C CA . LEU A 1 102 ? 6.552 -0.232 -13.927 1.00 94.94 102 LEU A CA 1
ATOM 812 C C . LEU A 1 102 ? 6.136 -0.352 -15.398 1.00 94.94 102 LEU A C 1
ATOM 814 O O . LEU A 1 102 ? 6.800 0.199 -16.274 1.00 94.94 102 LEU A O 1
ATOM 818 N N . PHE A 1 103 ? 5.020 -1.031 -15.668 1.00 95.81 103 PHE A N 1
ATOM 819 C CA . PHE A 1 103 ? 4.492 -1.173 -17.020 1.00 95.81 103 PHE A CA 1
ATOM 820 C C . PHE A 1 103 ? 4.100 0.173 -17.646 1.00 95.81 103 PHE A C 1
ATOM 822 O O . PHE A 1 103 ? 4.438 0.415 -18.800 1.00 95.81 103 PHE A O 1
ATOM 829 N N . LEU A 1 104 ? 3.476 1.082 -16.890 1.00 97.00 104 LEU A N 1
ATOM 830 C CA . LEU A 1 104 ? 3.146 2.426 -17.384 1.00 97.00 104 LEU A CA 1
ATOM 831 C C . LEU A 1 104 ? 4.399 3.227 -17.762 1.00 97.00 104 LEU A C 1
ATOM 833 O O . LEU A 1 104 ? 4.428 3.881 -18.804 1.00 97.00 104 LEU A O 1
ATOM 837 N N . ILE A 1 105 ? 5.452 3.152 -16.944 1.00 96.88 105 ILE A N 1
ATOM 838 C CA . ILE A 1 105 ? 6.737 3.803 -17.241 1.00 96.88 105 ILE A CA 1
ATOM 839 C C . ILE A 1 105 ? 7.356 3.197 -18.505 1.00 96.88 105 ILE A C 1
ATOM 841 O O . ILE A 1 105 ? 7.823 3.930 -19.376 1.00 96.88 105 ILE A O 1
ATOM 845 N N . TYR A 1 106 ? 7.327 1.868 -18.626 1.00 96.62 106 TYR A N 1
ATOM 846 C CA . TYR A 1 106 ? 7.808 1.168 -19.812 1.00 96.62 106 TYR A CA 1
ATOM 847 C C . TYR A 1 106 ? 7.055 1.608 -21.073 1.00 96.62 106 TYR A C 1
ATOM 849 O O . TYR A 1 106 ? 7.695 2.001 -22.044 1.00 96.62 106 TYR A O 1
ATOM 857 N N . GLN A 1 107 ? 5.719 1.636 -21.043 1.00 97.44 107 GLN A N 1
ATOM 858 C CA . GLN A 1 107 ? 4.905 2.102 -22.169 1.00 97.44 107 GLN A CA 1
ATOM 859 C C . GLN A 1 107 ? 5.264 3.531 -22.581 1.00 97.44 107 GLN A C 1
ATOM 861 O O . GLN A 1 107 ? 5.481 3.792 -23.760 1.00 97.44 107 GLN A O 1
ATOM 866 N N . ARG A 1 108 ? 5.409 4.447 -21.615 1.00 96.44 108 ARG A N 1
ATOM 867 C CA . ARG A 1 108 ? 5.805 5.836 -21.896 1.00 96.44 108 ARG A CA 1
ATOM 868 C C . ARG A 1 108 ? 7.188 5.935 -22.523 1.00 96.44 108 ARG A C 1
ATOM 870 O O . ARG A 1 108 ? 7.398 6.729 -23.433 1.00 96.44 108 ARG A O 1
ATOM 877 N N . ASN A 1 109 ? 8.128 5.121 -22.062 1.00 96.88 109 ASN A N 1
ATOM 878 C CA . ASN A 1 109 ? 9.459 5.062 -22.648 1.00 96.88 109 ASN A CA 1
ATOM 879 C C . ASN A 1 109 ? 9.417 4.550 -24.098 1.00 96.88 109 ASN A C 1
ATOM 881 O O . ASN A 1 109 ? 10.105 5.094 -24.959 1.00 96.88 109 ASN A O 1
ATOM 885 N N . GLU A 1 110 ? 8.587 3.549 -24.390 1.00 97.00 110 GLU A N 1
ATOM 886 C CA . GLU A 1 110 ? 8.395 3.055 -25.757 1.00 97.00 110 GLU A CA 1
ATOM 887 C C . GLU A 1 110 ? 7.716 4.095 -26.659 1.00 97.00 110 GLU A C 1
ATOM 889 O O . GLU A 1 110 ? 8.156 4.280 -27.793 1.00 97.00 110 GLU A O 1
ATOM 894 N N . GLU A 1 111 ? 6.718 4.832 -26.162 1.00 96.31 111 GLU A N 1
ATOM 895 C CA . GLU A 1 111 ? 6.102 5.957 -26.883 1.00 96.31 111 GLU A CA 1
ATOM 896 C C . GLU A 1 111 ? 7.144 7.020 -27.261 1.00 96.31 111 GLU A C 1
ATOM 898 O O . GLU A 1 111 ? 7.156 7.488 -28.397 1.00 96.31 111 GLU A O 1
ATOM 903 N N . ILE A 1 112 ? 8.051 7.368 -26.340 1.00 94.75 112 ILE A N 1
ATOM 904 C CA . ILE A 1 112 ? 9.121 8.347 -26.580 1.00 94.75 112 ILE A CA 1
ATOM 905 C C . ILE A 1 112 ? 10.134 7.827 -27.604 1.00 94.75 112 ILE A C 1
ATOM 907 O O . ILE A 1 112 ? 10.514 8.564 -28.511 1.00 94.75 112 ILE A O 1
ATOM 911 N N . LYS A 1 113 ? 10.571 6.566 -27.497 1.00 95.31 113 LYS A N 1
ATOM 912 C CA . LYS A 1 113 ? 11.533 5.973 -28.445 1.00 95.31 113 LYS A CA 1
ATOM 913 C C . LYS A 1 113 ? 11.004 5.944 -29.875 1.00 95.31 113 LYS A C 1
ATOM 915 O O . LYS A 1 113 ? 11.768 6.161 -30.811 1.00 95.31 113 LYS A O 1
ATOM 920 N N . HIS A 1 114 ? 9.711 5.675 -30.036 1.00 95.62 114 HIS A N 1
ATOM 921 C CA . HIS A 1 114 ? 9.050 5.616 -31.338 1.00 95.62 114 HIS A CA 1
ATOM 922 C C . HIS A 1 114 ? 8.413 6.955 -31.742 1.00 95.62 114 HIS A C 1
ATOM 924 O O . HIS A 1 114 ? 7.733 7.031 -32.768 1.00 95.62 114 HIS A O 1
ATOM 930 N N . PHE A 1 115 ? 8.622 8.023 -30.964 1.00 95.38 115 PHE A N 1
ATOM 931 C CA . PHE A 1 115 ? 8.084 9.337 -31.277 1.00 95.38 115 PHE A CA 1
ATOM 932 C C . PHE A 1 115 ? 8.802 9.931 -32.491 1.00 95.38 115 PHE A C 1
ATOM 934 O O . PHE A 1 115 ? 9.959 10.350 -32.430 1.00 95.38 115 PHE A O 1
ATOM 941 N N . VAL A 1 116 ? 8.078 10.023 -33.604 1.00 93.44 116 VAL A N 1
ATOM 942 C CA . VAL A 1 116 ? 8.534 10.729 -34.802 1.00 93.44 116 VAL A CA 1
ATOM 943 C C . VAL A 1 116 ? 7.963 12.144 -34.774 1.00 93.44 116 VAL A C 1
ATOM 945 O O . VAL A 1 116 ? 6.759 12.338 -34.949 1.00 93.44 116 VAL A O 1
ATOM 948 N N . SER A 1 117 ? 8.834 13.134 -34.558 1.00 91.31 117 SER A N 1
ATOM 949 C CA . SER A 1 117 ? 8.449 14.549 -34.540 1.00 91.31 117 SER A CA 1
ATOM 950 C C . SER A 1 117 ? 7.861 14.976 -35.887 1.00 91.31 117 SER A C 1
ATOM 952 O O . SER A 1 117 ? 8.478 14.776 -36.936 1.00 91.31 117 SER A O 1
ATOM 954 N N . LYS A 1 118 ? 6.666 15.574 -35.854 1.00 91.88 118 LYS A N 1
ATOM 955 C CA . LYS A 1 118 ? 5.970 16.099 -37.033 1.00 91.88 118 LYS A CA 1
ATOM 956 C C . LYS A 1 118 ? 5.962 17.627 -36.985 1.00 91.88 118 LYS A C 1
ATOM 958 O O . LYS A 1 118 ? 5.670 18.185 -35.926 1.00 91.88 118 LYS A O 1
ATOM 963 N N . PRO A 1 119 ? 6.266 18.315 -38.100 1.00 89.12 119 PRO A N 1
ATOM 964 C CA . PRO A 1 119 ? 6.161 19.765 -38.147 1.00 89.12 119 PRO A CA 1
ATOM 965 C C . PRO A 1 119 ? 4.698 20.185 -37.977 1.00 89.12 119 PRO A C 1
ATOM 967 O O . PRO A 1 119 ? 3.793 19.565 -38.534 1.00 89.12 119 PRO A O 1
ATOM 970 N N . PHE A 1 120 ? 4.481 21.253 -37.220 1.00 90.31 120 PHE A N 1
ATOM 971 C CA . PHE A 1 120 ? 3.184 21.895 -37.054 1.00 90.31 120 PHE A CA 1
ATOM 972 C C . PHE A 1 120 ? 3.376 23.414 -37.035 1.00 90.31 120 PHE A C 1
ATOM 974 O O . PHE A 1 120 ? 4.486 23.902 -36.812 1.00 90.31 120 PHE A O 1
ATOM 981 N N . TYR A 1 121 ? 2.306 24.152 -37.318 1.00 90.81 121 TYR A N 1
ATOM 982 C CA . TYR A 1 121 ? 2.328 25.609 -37.401 1.00 90.81 121 TYR A CA 1
ATOM 983 C C . TYR A 1 121 ? 1.514 26.202 -36.253 1.00 90.81 121 TYR A C 1
ATOM 985 O O . TYR A 1 121 ? 0.380 25.785 -36.022 1.00 90.81 121 TYR A O 1
ATOM 993 N N . GLU A 1 122 ? 2.079 27.192 -35.568 1.00 86.44 122 GLU A N 1
ATOM 994 C CA . GLU A 1 122 ? 1.393 27.986 -34.547 1.00 86.44 122 GLU A CA 1
ATOM 995 C C . GLU A 1 122 ? 1.232 29.428 -35.041 1.00 86.44 122 GLU A C 1
ATOM 997 O O . GLU A 1 122 ? 2.150 30.000 -35.634 1.00 86.44 122 GLU A O 1
ATOM 1002 N N . LEU A 1 123 ? 0.064 30.028 -34.795 1.00 87.44 123 LEU A N 1
ATOM 1003 C CA . LEU A 1 123 ? -0.177 31.441 -35.074 1.00 87.44 123 LEU A CA 1
ATOM 1004 C C . LEU A 1 123 ? 0.236 32.269 -33.854 1.00 87.44 123 LEU A C 1
ATOM 1006 O O . LEU A 1 123 ? -0.413 32.208 -32.812 1.00 87.44 123 LEU A O 1
ATOM 1010 N N . TYR A 1 124 ? 1.289 33.072 -33.995 1.00 82.06 124 TYR A N 1
ATOM 1011 C CA . TYR A 1 124 ? 1.710 34.007 -32.955 1.00 82.06 124 TYR A CA 1
ATOM 1012 C C . TYR A 1 124 ? 1.255 35.430 -33.297 1.00 82.06 124 TYR A C 1
ATOM 1014 O O . TYR A 1 124 ? 1.708 36.002 -34.288 1.00 82.06 124 TYR A O 1
ATOM 1022 N N . MET A 1 125 ? 0.380 36.015 -32.473 1.00 83.69 125 MET A N 1
ATOM 1023 C CA . MET A 1 125 ? -0.060 37.408 -32.607 1.00 83.69 125 MET A CA 1
ATOM 1024 C C . MET A 1 125 ? 0.236 38.180 -31.311 1.00 83.69 125 MET A C 1
ATOM 1026 O O . MET A 1 125 ? -0.482 38.009 -30.324 1.00 83.69 125 MET A O 1
ATOM 1030 N N . PRO A 1 126 ? 1.284 39.023 -31.273 1.00 70.38 126 PRO A N 1
ATOM 1031 C CA . PRO A 1 126 ? 1.548 39.865 -30.114 1.00 70.38 126 PRO A CA 1
ATOM 1032 C C . PRO A 1 126 ? 0.472 40.956 -30.013 1.00 70.38 126 PRO A C 1
ATOM 1034 O O . PRO A 1 126 ? 0.377 41.833 -30.868 1.00 70.38 126 PRO A O 1
ATOM 1037 N N . LEU A 1 127 ? -0.351 40.901 -28.964 1.00 77.00 127 LEU A N 1
ATOM 1038 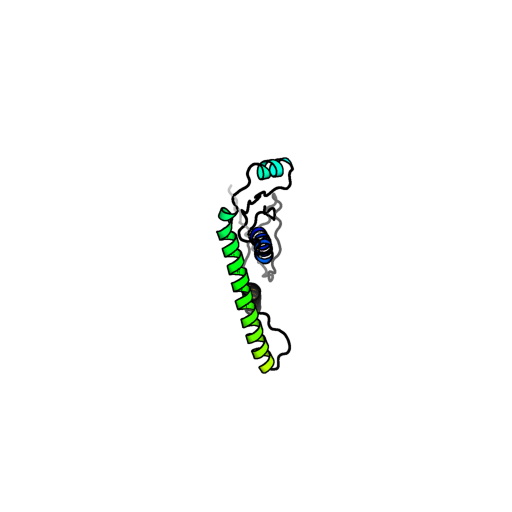C CA . LEU A 1 127 ? -1.361 41.917 -28.659 1.00 77.00 127 LEU A CA 1
ATOM 1039 C C . LEU A 1 127 ? -0.745 43.021 -27.793 1.00 77.00 127 LEU A C 1
ATOM 1041 O O . LEU A 1 127 ? -0.323 42.783 -26.664 1.00 77.00 127 LEU A O 1
ATOM 1045 N N . SER A 1 128 ? -0.727 44.251 -28.304 1.00 67.94 128 SER A N 1
ATOM 1046 C CA . SER A 1 128 ? -0.035 45.397 -27.691 1.00 67.94 128 SER A CA 1
ATOM 1047 C C . SER A 1 128 ? -0.631 45.884 -26.361 1.00 67.94 128 SER A C 1
ATOM 1049 O O . SER A 1 128 ? -0.021 46.719 -25.705 1.00 67.94 128 SER A O 1
ATOM 1051 N N . HIS A 1 129 ? -1.807 45.391 -25.955 1.00 61.38 129 HIS A N 1
ATOM 1052 C CA . HIS A 1 129 ? -2.538 45.869 -24.771 1.00 61.38 129 HIS A CA 1
ATOM 1053 C C . HIS A 1 129 ? -2.788 44.804 -23.693 1.00 61.38 129 HIS A C 1
ATOM 1055 O O . HIS A 1 129 ? -3.461 45.079 -22.703 1.00 61.38 129 HIS A O 1
ATOM 1061 N N . THR A 1 130 ? -2.255 43.585 -23.816 1.00 57.16 130 THR A N 1
ATOM 1062 C CA . THR A 1 130 ? -2.358 42.582 -22.742 1.00 57.16 130 THR A CA 1
ATOM 1063 C C . THR A 1 130 ? -1.133 41.682 -22.733 1.00 57.16 130 THR A C 1
ATOM 1065 O O . THR A 1 130 ? -0.737 41.121 -23.751 1.00 57.16 130 THR A O 1
ATOM 1068 N N . ARG A 1 131 ? -0.514 41.558 -21.555 1.00 45.19 131 ARG A N 1
ATOM 1069 C CA . ARG A 1 131 ? 0.703 40.774 -21.340 1.00 45.19 131 ARG A CA 1
ATOM 1070 C C . ARG A 1 131 ? 0.345 39.283 -21.367 1.00 45.19 131 ARG A C 1
ATOM 1072 O O . ARG A 1 131 ? -0.082 38.738 -20.356 1.00 45.19 131 ARG A O 1
ATOM 1079 N N . MET A 1 132 ? 0.503 38.628 -22.515 1.00 54.16 132 MET A N 1
ATOM 1080 C CA . MET A 1 132 ? 0.457 37.164 -22.597 1.00 54.16 132 MET A CA 1
ATOM 1081 C C . MET A 1 132 ? 1.872 36.590 -22.537 1.00 54.16 132 MET A C 1
ATOM 1083 O O . MET A 1 132 ? 2.768 37.038 -23.250 1.00 54.16 132 MET A O 1
ATOM 1087 N N . VAL A 1 133 ? 2.067 35.598 -21.668 1.00 55.03 133 VAL A N 1
ATOM 1088 C CA . VAL A 1 133 ? 3.317 34.842 -21.539 1.00 55.03 133 VAL A CA 1
ATOM 1089 C C . VAL A 1 133 ? 3.190 33.589 -22.402 1.00 55.03 133 VAL A C 1
ATOM 1091 O O . VAL A 1 133 ? 2.383 32.716 -22.104 1.00 55.03 133 VAL A O 1
ATOM 1094 N N . SER A 1 134 ? 3.972 33.506 -23.479 1.00 55.19 134 SER A N 1
ATOM 1095 C CA . SER A 1 134 ? 4.079 32.302 -24.310 1.00 55.19 134 SER A CA 1
ATOM 1096 C C . SER A 1 134 ? 5.278 31.469 -23.857 1.00 55.19 134 SER A C 1
ATOM 1098 O O . SER A 1 134 ? 6.411 31.953 -23.871 1.00 55.19 134 SER A O 1
ATOM 1100 N N . THR A 1 135 ? 5.055 30.210 -23.485 1.00 47.69 135 THR A N 1
ATOM 1101 C CA . THR A 1 135 ? 6.112 29.222 -23.224 1.00 47.69 135 THR A CA 1
ATOM 1102 C C . THR A 1 135 ? 6.604 28.627 -24.548 1.00 47.69 135 THR A C 1
ATOM 1104 O O . THR A 1 135 ? 5.824 28.101 -25.333 1.00 47.69 135 THR A O 1
ATOM 1107 N N . LYS A 1 136 ? 7.908 28.748 -24.835 1.00 46.47 136 LYS A N 1
ATOM 1108 C CA . LYS A 1 136 ? 8.527 28.261 -26.082 1.00 46.47 136 LYS A CA 1
ATOM 1109 C C . LYS A 1 136 ? 8.594 26.727 -26.119 1.00 46.47 136 LYS A C 1
ATOM 1111 O O . LYS A 1 136 ? 9.327 26.132 -25.333 1.00 46.47 136 LYS A O 1
ATOM 1116 N N . GLY A 1 137 ? 7.907 26.114 -27.083 1.00 47.81 137 GLY A N 1
ATOM 1117 C CA . GLY A 1 137 ? 8.185 24.762 -27.579 1.00 47.81 137 GLY A CA 1
ATOM 1118 C C . GLY A 1 137 ? 9.148 24.798 -28.773 1.00 47.81 1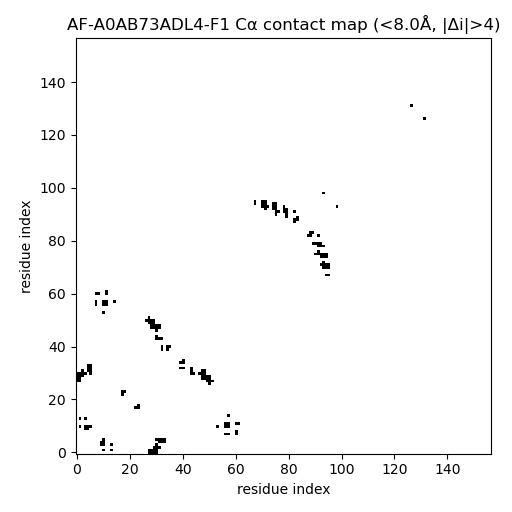37 GLY A C 1
ATOM 1119 O O . GLY A 1 137 ? 9.180 25.772 -29.524 1.00 47.81 137 GLY A O 1
ATOM 1120 N N . ASN A 1 138 ? 9.971 23.757 -28.922 1.00 48.22 138 ASN A N 1
ATOM 1121 C CA . ASN A 1 138 ? 11.099 23.693 -29.858 1.00 48.22 138 ASN A CA 1
ATOM 1122 C C . ASN A 1 138 ? 10.627 23.681 -31.331 1.00 48.22 138 ASN A C 1
ATOM 1124 O O . ASN A 1 138 ? 10.368 22.627 -31.911 1.00 48.22 138 ASN A O 1
ATOM 1128 N N . THR A 1 139 ? 10.489 24.862 -31.931 1.00 48.38 139 THR A N 1
ATOM 1129 C CA . THR A 1 139 ? 10.111 25.062 -33.335 1.00 48.38 139 THR A CA 1
ATOM 1130 C C . THR A 1 139 ? 11.366 25.129 -34.204 1.00 48.38 139 THR A C 1
ATOM 1132 O O . THR A 1 139 ? 12.236 25.975 -33.998 1.00 48.38 139 THR A O 1
ATOM 1135 N N . LYS A 1 140 ? 11.477 24.251 -35.213 1.00 43.53 140 LYS A N 1
ATOM 1136 C CA . LYS A 1 140 ? 12.423 24.479 -36.314 1.00 43.53 140 LYS A CA 1
ATOM 1137 C C . LYS A 1 140 ? 11.923 25.689 -37.097 1.00 43.53 140 LYS A C 1
ATOM 1139 O O . LYS A 1 140 ? 10.844 25.652 -37.682 1.00 43.53 140 LYS A O 1
ATOM 1144 N N . SER A 1 141 ? 12.708 26.757 -37.060 1.00 39.41 141 SER A N 1
ATOM 1145 C CA . SER A 1 141 ? 12.482 28.044 -37.707 1.00 39.41 141 SER A CA 1
ATOM 1146 C C . SER A 1 141 ? 12.333 27.896 -39.225 1.00 39.41 141 SER A C 1
ATOM 1148 O O . SER A 1 141 ? 13.299 27.956 -39.981 1.00 39.41 141 SER A O 1
ATOM 1150 N N . GLY A 1 142 ? 11.095 27.718 -39.679 1.00 35.44 142 GLY A N 1
ATOM 1151 C CA . GLY A 1 142 ? 10.707 28.002 -41.054 1.00 35.44 142 GLY A CA 1
ATOM 1152 C C . GLY A 1 142 ? 10.504 29.506 -41.204 1.00 35.44 142 GLY A C 1
ATOM 1153 O O . GLY A 1 142 ? 9.624 30.071 -40.558 1.00 35.44 142 GLY A O 1
ATOM 1154 N N . LEU A 1 143 ? 11.336 30.148 -42.027 1.00 36.47 143 LEU A N 1
ATOM 1155 C CA . LEU A 1 143 ? 11.199 31.545 -42.442 1.00 36.47 143 LEU A CA 1
ATOM 1156 C C . LEU A 1 143 ? 9.768 31.820 -42.930 1.00 36.47 143 LEU A C 1
ATOM 1158 O O . LEU A 1 143 ? 9.397 31.430 -44.036 1.00 36.47 143 LEU A O 1
ATOM 1162 N N . ILE A 1 144 ? 8.971 32.524 -42.124 1.00 42.91 144 ILE A N 1
ATOM 1163 C CA . ILE A 1 144 ? 7.709 33.096 -42.588 1.00 42.91 144 ILE A CA 1
ATOM 1164 C C . ILE A 1 144 ? 8.076 34.354 -43.373 1.00 42.91 144 ILE A C 1
ATOM 1166 O O . ILE A 1 144 ? 8.467 35.374 -42.810 1.00 42.91 144 ILE A O 1
ATOM 1170 N N . HIS A 1 145 ? 8.007 34.241 -44.696 1.00 31.98 145 HIS A N 1
ATOM 1171 C CA . HIS A 1 145 ? 8.178 35.342 -45.634 1.00 31.98 145 HIS A CA 1
ATOM 1172 C C . HIS A 1 145 ? 7.106 36.406 -45.342 1.00 31.98 145 HIS A C 1
ATOM 1174 O O . HIS A 1 145 ? 5.923 36.196 -45.614 1.00 31.98 145 HIS A O 1
ATOM 1180 N N . SER A 1 146 ? 7.497 37.550 -44.776 1.00 32.28 146 SER A N 1
ATOM 1181 C CA . SER A 1 146 ? 6.605 38.696 -44.603 1.00 32.28 146 SER A CA 1
ATOM 1182 C C . SER A 1 146 ? 6.312 39.312 -45.973 1.00 32.28 146 SER A C 1
ATOM 1184 O O . SER A 1 146 ? 7.056 40.166 -46.453 1.00 32.28 146 SER A O 1
ATOM 1186 N N . LYS A 1 147 ? 5.233 38.881 -46.632 1.00 31.55 147 LYS A N 1
ATOM 1187 C CA . LYS A 1 147 ? 4.640 39.660 -47.724 1.00 31.55 147 LYS A CA 1
ATOM 1188 C C . LYS A 1 147 ? 3.829 40.800 -47.116 1.00 31.55 147 LYS A C 1
ATOM 1190 O O . LYS A 1 147 ? 2.687 40.619 -46.705 1.00 31.55 147 LYS A O 1
ATOM 1195 N N . THR A 1 148 ? 4.439 41.978 -47.074 1.00 31.52 148 THR A N 1
ATOM 1196 C CA . THR A 1 148 ? 3.753 43.253 -46.870 1.00 31.52 148 THR A CA 1
ATOM 1197 C C . THR A 1 148 ? 2.766 43.452 -48.021 1.00 31.52 148 THR A C 1
ATOM 1199 O O . THR A 1 148 ? 3.171 43.711 -49.152 1.00 31.52 148 THR A O 1
ATOM 1202 N N . LEU A 1 149 ? 1.467 43.294 -47.763 1.00 32.88 149 LEU A N 1
ATOM 1203 C CA . LEU A 1 149 ? 0.417 43.708 -48.694 1.00 32.88 149 LEU A CA 1
ATOM 1204 C C . LEU A 1 149 ? 0.329 45.240 -48.659 1.00 32.88 149 LEU A C 1
ATOM 1206 O O . LEU A 1 149 ? -0.365 45.819 -47.825 1.00 32.88 149 LEU A O 1
ATOM 1210 N N . THR A 1 150 ? 1.059 45.910 -49.549 1.00 31.67 150 THR A N 1
ATOM 1211 C CA . THR A 1 150 ? 0.870 47.333 -49.844 1.00 31.67 150 THR A CA 1
ATOM 1212 C C . THR A 1 150 ? -0.401 47.499 -50.678 1.00 31.67 150 THR A C 1
ATOM 1214 O O . THR A 1 150 ? -0.402 47.373 -51.900 1.00 31.67 150 THR A O 1
ATOM 1217 N N . GLY A 1 151 ? -1.519 47.765 -50.002 1.00 33.75 151 GLY A N 1
ATOM 1218 C CA . GLY A 1 151 ? -2.759 48.194 -50.644 1.00 33.75 151 GLY A CA 1
ATOM 1219 C C . GLY A 1 151 ? -2.606 49.601 -51.223 1.00 33.75 151 GLY A C 1
ATOM 1220 O O . GLY A 1 151 ? -2.483 50.578 -50.486 1.00 33.75 151 GLY A O 1
ATOM 1221 N N . SER A 1 152 ? -2.608 49.698 -52.551 1.00 31.44 152 SER A N 1
ATOM 1222 C CA . SER A 1 152 ? -2.617 50.941 -53.322 1.00 31.44 152 SER A CA 1
ATOM 1223 C C . SER A 1 152 ? -3.869 51.780 -53.028 1.00 31.44 152 SER A C 1
ATOM 1225 O O . SER A 1 152 ? -4.980 51.356 -53.349 1.00 31.44 152 SER A O 1
ATOM 1227 N N . LYS A 1 153 ? -3.708 52.997 -52.493 1.00 39.06 153 LYS A N 1
ATOM 1228 C CA . LYS A 1 153 ? -4.748 54.037 -52.555 1.00 39.06 153 LYS A CA 1
ATOM 1229 C C . LYS A 1 153 ? -4.645 54.754 -53.907 1.00 39.06 153 LYS A C 1
ATOM 1231 O O . LYS A 1 153 ? -3.638 55.404 -54.170 1.00 39.06 153 LYS A O 1
ATOM 1236 N N . LYS A 1 154 ? -5.673 54.640 -54.756 1.00 33.16 154 LYS A N 1
ATOM 1237 C CA . LYS A 1 154 ? -5.908 55.571 -55.878 1.00 33.16 154 LYS A CA 1
ATOM 1238 C C . LYS A 1 154 ? -6.704 56.789 -55.373 1.00 33.16 154 LYS A C 1
ATOM 1240 O O . LYS A 1 154 ? -7.552 56.602 -54.500 1.00 33.16 154 LYS A O 1
ATOM 1245 N N . PRO A 1 155 ? -6.434 58.004 -55.885 1.00 34.34 155 PRO A N 1
ATOM 1246 C CA . PRO A 1 155 ? -7.049 59.241 -55.411 1.00 34.34 155 PRO A CA 1
ATOM 1247 C C . PRO A 1 155 ? -8.441 59.441 -56.026 1.00 34.34 155 PRO A C 1
ATOM 1249 O O . PRO A 1 155 ? -8.688 59.012 -57.153 1.00 34.34 155 PRO A O 1
ATOM 1252 N N . ILE A 1 156 ? -9.332 60.112 -55.296 1.00 35.38 156 ILE A N 1
ATOM 1253 C CA . ILE A 1 156 ? -10.608 60.617 -55.813 1.00 35.38 156 ILE A CA 1
ATOM 1254 C C . ILE A 1 156 ? -10.626 62.128 -55.556 1.00 35.38 156 ILE A C 1
ATOM 1256 O O . ILE A 1 156 ? -10.507 62.526 -54.401 1.00 35.38 156 ILE A O 1
ATOM 1260 N N . SER A 1 157 ? -10.709 62.863 -56.677 1.00 36.50 157 SER A N 1
ATOM 1261 C CA . SER A 1 157 ? -11.022 64.289 -56.924 1.0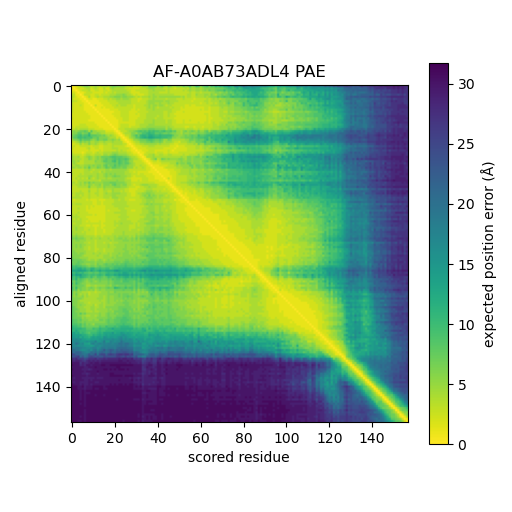0 36.50 157 SER A CA 1
ATOM 1262 C C . SER A 1 157 ? -10.531 65.345 -55.938 1.00 36.50 157 SER A C 1
ATOM 1264 O O . SER A 1 157 ? -11.113 65.427 -54.835 1.00 36.50 157 SER A O 1
#

Radius of gyration: 32.33 Å; Cα contacts (8 Å, |Δi|>4): 101; chains: 1; bounding box: 43×84×80 Å

Foldseek 3Di:
DQEFAQALVSLQVVQVVCVVVVNNPDFDWDQHFPDPDPVRSVVSVVDTDGNVVCVVSNVVSVVVVVVFCVQFVVVQ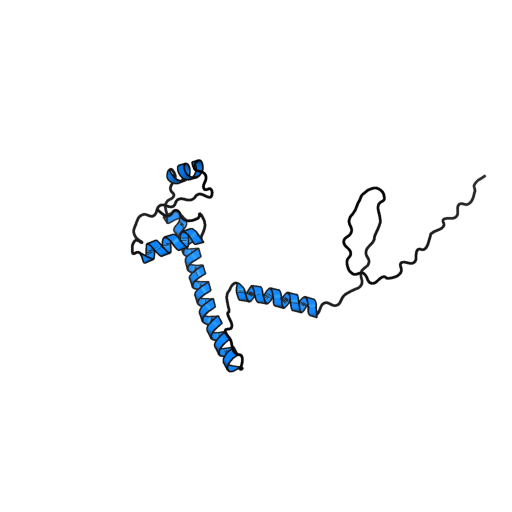VVVQVVVVVVVDDDTDTDTPPVVVVVVVVVVVVVCVVPDDDDADDDDDDDDPPDDDDDDDDDHDDDDPPPPDPPDDDDDDD

Solvent-accessible surface area (backbone atoms only — not comparable to full-atom values): 9855 Å² total; per-residue (Å²): 112,46,74,51,60,73,49,52,63,33,46,31,54,53,49,50,52,38,47,75,70,72,52,67,87,58,87,48,35,29,42,71,56,96,56,89,48,70,70,53,45,53,52,26,68,75,60,56,39,64,33,76,82,49,46,64,49,27,51,54,44,50,50,49,52,53,50,46,49,54,51,22,58,53,45,17,51,53,47,21,55,55,40,41,75,72,73,44,85,74,80,44,84,37,36,88,63,62,45,58,53,52,49,54,54,49,51,52,51,50,52,58,75,68,58,76,89,73,94,81,87,81,90,85,77,90,56,95,88,57,96,75,86,81,83,87,71,97,68,83,86,70,86,78,78,82,77,80,82,79,79,81,82,80,90,79,135

Secondary structure (DSSP, 8-state):
-B-S-SSHHHHHHHHHHHHHTT-TTS--EE---S---HHHHHHHHHTPEEGGGGHHHHHHHHHHHHHHHHHHHHHHHHHHHHHHHTT--S-----TTHHHHHHHHHHHHHHHHT-------------TTS---PPPP--------------------

pLDDT: mean 81.89, std 20.09, range [31.44, 97.44]

InterPro domains:
  IPR000380 DNA topoisomerase, type IA [PTHR11390] (1-128)
  IPR003601 DNA topoisomerase, type IA, domain 2 [SM00436] (27-122)
  IPR006171 TOPRIM domain [PF01751] (1-35)
  IPR006171 TOPRIM domain [PS50880] (1-36)
  IPR013497 DNA topoisomerase, type IA, central [PF01131] (56-140)
  IPR013497 DNA topoisomerase, type IA, central [PS52039] (54-157)
  IPR013824 DNA topoisomerase, type IA, central region, subdomain 1 [G3DSA:1.10.460.10] (61-115)
  IPR013825 DNA topoisomerase, type IA, central region, subdomain 2 [G3DSA:2.70.20.10] (116-130)
  IPR023405 DNA topoisomerase, type IA, core domain [SSF56712] (1-131)

Sequence (157 aa):
MIATDSDREGEAIARLIINLSGNSRKTIKRLWINSLETSEIKKGFQNLKDGQAFYSTYKEAETRQIADWLVGINLTRLYTLYMQKNGMRGVFSVGRVQTPTLFLIYQRNEEIKHFVSKPFYELYMPLSHTRMVSTKGNTKSGLIHSKTLTGSKKPIS